Protein AF-C8YTA2-F1 (afdb_monomer_lite)

pLDDT: mean 73.16, std 17.12, range [42.0, 94.25]

Radius of gyration: 19.34 Å; chains: 1; bounding box: 50×46×38 Å

InterPro domains:
  IPR005817 Wnt [PF00110] (1-77)

Organism: NCBI:txid444948

Secondary structure (DSSP, 8-state):
-HHHHHHHHTPEEEE---TT--SS--------------------TT-S-PEESSTTSPPPPTT--EESSPPP--S--

Sequence (77 aa):
GDNLKDRFDGASRVMVSNAGSLRGQGGGGGTNSGGSGSRGGRKNRYNFQLKPYNPDHKPPGVKDLVYLEPSPGFCER

Foldseek 3Di:
DVVVVVLVVVAFAWAQPPVPPPPDDDDDDDDDDDDDPDDPPVPPPPPGDTHGPDNVDDDDDPPHHYDHDDDDDPPDD

Structure (mmCIF, N/CA/C/O backbone):
data_AF-C8YTA2-F1
#
_entry.id   AF-C8YTA2-F1
#
loop_
_atom_site.group_PDB
_atom_site.id
_atom_site.type_symbol
_atom_site.label_atom_id
_atom_site.label_alt_id
_atom_site.label_comp_id
_atom_site.label_asym_id
_atom_site.label_entity_id
_atom_site.label_seq_id
_atom_site.pdbx_PDB_ins_code
_atom_site.Cartn_x
_atom_site.Cartn_y
_atom_site.Cartn_z
_atom_site.occupancy
_atom_site.B_iso_or_equiv
_atom_site.auth_seq_id
_atom_site.auth_comp_id
_atom_site.auth_asym_id
_atom_site.auth_atom_id
_atom_site.pdbx_PDB_model_num
ATOM 1 N N . GLY A 1 1 ? 17.651 3.908 -3.888 1.00 79.50 1 GLY A N 1
ATOM 2 C CA . GLY A 1 1 ? 16.553 3.050 -4.374 1.00 79.50 1 GLY A CA 1
ATOM 3 C C . GLY A 1 1 ? 16.318 1.891 -3.431 1.00 79.50 1 GLY A C 1
ATOM 4 O O . GLY A 1 1 ? 15.178 1.606 -3.098 1.00 79.50 1 GLY A O 1
ATOM 5 N N . ASP A 1 2 ? 17.402 1.289 -2.960 1.00 91.25 2 ASP A N 1
ATOM 6 C CA . ASP A 1 2 ? 17.449 0.009 -2.243 1.00 91.25 2 ASP A CA 1
ATOM 7 C C . ASP A 1 2 ? 16.495 -0.075 -1.045 1.00 91.25 2 ASP A C 1
ATOM 9 O O . ASP A 1 2 ? 15.653 -0.961 -1.003 1.00 91.25 2 ASP A O 1
ATOM 13 N N . ASN A 1 3 ? 16.474 0.942 -0.175 1.00 89.44 3 ASN A N 1
ATOM 14 C CA . ASN A 1 3 ? 15.556 0.986 0.975 1.00 89.44 3 ASN A CA 1
ATOM 15 C C . ASN A 1 3 ? 14.062 0.848 0.614 1.00 89.44 3 ASN A C 1
ATOM 17 O O . ASN A 1 3 ? 13.268 0.402 1.439 1.00 89.44 3 ASN A O 1
ATOM 21 N N . LEU A 1 4 ? 13.646 1.310 -0.570 1.00 90.44 4 LEU A N 1
ATOM 22 C CA . LEU A 1 4 ? 12.261 1.177 -1.040 1.00 90.44 4 LEU A CA 1
ATOM 23 C C . LEU A 1 4 ? 12.034 -0.155 -1.746 1.00 90.44 4 LEU A C 1
ATOM 25 O O . LEU A 1 4 ? 10.934 -0.691 -1.665 1.00 90.44 4 LEU A O 1
ATOM 29 N N . LYS A 1 5 ? 13.067 -0.691 -2.401 1.00 94.25 5 LYS A N 1
ATOM 30 C CA . LYS A 1 5 ? 13.025 -2.018 -3.006 1.00 94.25 5 LYS A CA 1
ATOM 31 C C . LYS A 1 5 ? 12.830 -3.097 -1.940 1.00 94.25 5 LYS A C 1
ATOM 33 O O . LYS A 1 5 ? 11.914 -3.897 -2.080 1.00 94.25 5 LYS A O 1
ATOM 38 N N . ASP A 1 6 ? 13.573 -3.030 -0.838 1.00 93.00 6 ASP A N 1
ATOM 39 C CA . ASP A 1 6 ? 13.426 -3.975 0.278 1.00 93.00 6 ASP A CA 1
ATOM 40 C C . ASP A 1 6 ? 12.004 -3.951 0.861 1.00 93.00 6 ASP A C 1
ATOM 42 O O . ASP A 1 6 ? 11.435 -4.979 1.223 1.00 93.00 6 ASP A O 1
ATOM 46 N N . ARG A 1 7 ? 11.386 -2.765 0.911 1.00 92.19 7 ARG A N 1
ATOM 47 C CA . ARG A 1 7 ? 10.001 -2.603 1.378 1.00 92.19 7 ARG A CA 1
ATOM 48 C C . ARG A 1 7 ? 8.962 -3.041 0.360 1.00 92.19 7 ARG A C 1
ATOM 50 O O . ARG A 1 7 ? 7.864 -3.401 0.764 1.00 92.19 7 ARG A O 1
ATOM 57 N N . PHE A 1 8 ? 9.277 -2.965 -0.929 1.00 93.56 8 PHE A N 1
ATOM 58 C CA . PHE A 1 8 ? 8.424 -3.487 -1.989 1.00 93.56 8 PHE A CA 1
ATOM 59 C C . PHE A 1 8 ? 8.411 -5.016 -1.945 1.00 93.56 8 PHE A C 1
ATOM 61 O O . PHE A 1 8 ? 7.338 -5.610 -1.904 1.00 93.56 8 PHE A O 1
ATOM 68 N N . ASP A 1 9 ? 9.593 -5.630 -1.846 1.00 92.62 9 ASP A N 1
ATOM 69 C CA . ASP A 1 9 ? 9.752 -7.084 -1.743 1.00 92.62 9 ASP A CA 1
ATOM 70 C C . ASP A 1 9 ? 9.134 -7.627 -0.429 1.00 92.62 9 ASP A C 1
ATOM 72 O O . ASP A 1 9 ? 8.642 -8.754 -0.387 1.00 92.62 9 ASP A O 1
ATOM 76 N N . GLY A 1 10 ? 9.084 -6.806 0.631 1.00 90.44 10 GLY A N 1
ATOM 77 C CA . GLY A 1 10 ? 8.435 -7.110 1.915 1.00 90.44 10 GLY A CA 1
ATOM 78 C C . GLY A 1 10 ? 7.015 -6.554 2.106 1.00 90.44 10 GLY A C 1
ATOM 79 O O . GLY A 1 10 ? 6.514 -6.569 3.233 1.00 90.44 10 GLY A O 1
ATOM 80 N N . ALA A 1 11 ? 6.369 -6.022 1.063 1.00 91.62 11 ALA A N 1
ATOM 81 C CA . ALA A 1 11 ? 5.071 -5.362 1.203 1.00 91.62 11 ALA A CA 1
ATOM 82 C C . ALA A 1 11 ? 3.975 -6.342 1.655 1.00 91.62 11 ALA A C 1
ATOM 84 O O . ALA A 1 11 ? 3.862 -7.463 1.157 1.00 91.62 11 ALA A O 1
ATOM 85 N N . SER A 1 12 ? 3.117 -5.909 2.582 1.00 89.81 12 SER A N 1
ATOM 86 C CA . SER A 1 12 ? 2.048 -6.760 3.125 1.00 89.81 12 SER A CA 1
ATOM 87 C C . SER A 1 12 ? 0.699 -6.518 2.443 1.00 89.81 12 SER A C 1
ATOM 89 O O . SER A 1 12 ? 0.336 -5.383 2.1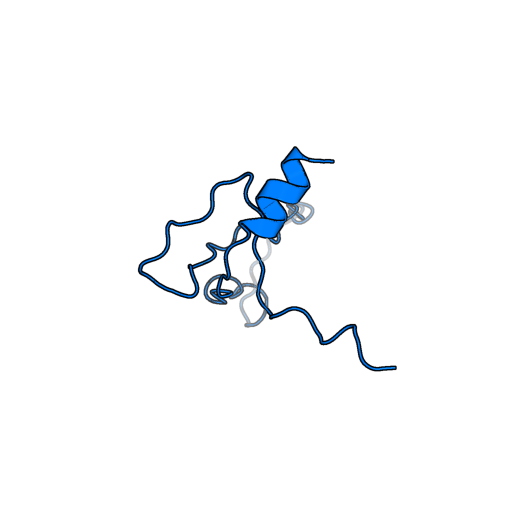16 1.00 89.81 12 SER A O 1
ATOM 91 N N . ARG A 1 13 ? -0.071 -7.599 2.248 1.00 89.19 13 ARG A N 1
ATOM 92 C CA . ARG A 1 13 ? -1.450 -7.509 1.758 1.00 89.19 13 ARG A CA 1
ATOM 93 C C . ARG A 1 13 ? -2.379 -7.118 2.894 1.00 89.19 13 ARG A C 1
ATOM 95 O O . ARG A 1 13 ? -2.409 -7.772 3.939 1.00 89.19 13 ARG A O 1
ATOM 102 N N . VAL A 1 14 ? -3.185 -6.096 2.662 1.00 87.62 14 VAL A N 1
ATOM 103 C CA . VAL A 1 14 ? -4.151 -5.587 3.636 1.00 87.62 14 VAL A CA 1
ATOM 104 C C . VAL A 1 14 ? -5.549 -5.544 3.033 1.00 87.62 14 VAL A C 1
ATOM 106 O O . VAL A 1 14 ? -5.724 -5.459 1.820 1.00 87.62 14 VAL A O 1
ATOM 109 N N . MET A 1 15 ? -6.560 -5.612 3.891 1.00 84.25 15 MET A N 1
ATOM 110 C CA . MET A 1 15 ? -7.958 -5.427 3.516 1.00 84.25 15 MET A CA 1
ATOM 111 C C . MET A 1 15 ? -8.400 -4.000 3.843 1.00 84.25 15 MET A C 1
ATOM 113 O O . MET A 1 15 ? -8.077 -3.461 4.908 1.00 84.25 15 MET A O 1
ATOM 117 N N . VAL A 1 16 ? -9.182 -3.394 2.946 1.00 73.06 16 VAL A N 1
ATOM 118 C CA . VAL A 1 16 ? -9.849 -2.118 3.223 1.00 73.06 16 VAL A CA 1
ATOM 119 C C . VAL A 1 16 ? -11.011 -2.385 4.172 1.00 73.06 16 VAL A C 1
ATOM 121 O O . VAL A 1 16 ? -12.077 -2.849 3.770 1.00 73.06 16 VAL A O 1
ATOM 124 N N . SER A 1 17 ? -10.823 -2.076 5.452 1.00 67.00 17 SER A N 1
ATOM 125 C CA . SER A 1 17 ? -11.930 -2.003 6.401 1.00 67.00 17 SER A CA 1
ATOM 126 C C . SER A 1 17 ? -12.801 -0.805 6.015 1.00 67.00 17 SER A C 1
ATOM 128 O O . SER A 1 17 ? -12.516 0.323 6.411 1.00 67.00 17 SER A O 1
ATOM 130 N N . ASN A 1 18 ? -13.884 -1.011 5.264 1.00 51.47 18 ASN A N 1
ATOM 131 C CA . ASN A 1 18 ? -14.792 0.081 4.880 1.00 51.47 18 ASN A CA 1
ATOM 132 C C . ASN A 1 18 ? -15.623 0.637 6.067 1.00 51.47 18 ASN A C 1
ATOM 134 O O . ASN A 1 18 ? -16.513 1.465 5.890 1.00 51.47 18 ASN A O 1
ATOM 138 N N . ALA A 1 19 ? -15.311 0.232 7.304 1.00 54.88 19 ALA A N 1
ATOM 139 C CA . ALA A 1 19 ? -16.001 0.609 8.540 1.00 54.88 19 ALA A CA 1
ATOM 140 C C . ALA A 1 19 ? -15.761 2.068 8.999 1.00 54.88 19 ALA A C 1
ATOM 142 O O . ALA A 1 19 ? -16.076 2.415 10.134 1.00 54.88 19 ALA A O 1
ATOM 143 N N . GLY A 1 20 ? -15.197 2.930 8.145 1.00 51.38 20 GLY A N 1
ATOM 144 C CA . GLY A 1 20 ? -14.855 4.318 8.482 1.00 51.38 20 GLY A CA 1
ATOM 145 C C . GLY A 1 20 ? -15.401 5.391 7.537 1.00 51.38 20 GLY A C 1
ATOM 146 O O . GLY A 1 20 ? -15.213 6.574 7.811 1.00 51.38 20 GLY A O 1
ATOM 147 N N . SER A 1 21 ? -16.095 5.024 6.452 1.00 49.31 21 SER A N 1
ATOM 148 C CA . SER A 1 21 ? -16.674 5.992 5.505 1.00 49.31 21 SER A CA 1
ATOM 149 C C . SER A 1 21 ? -18.202 6.072 5.607 1.00 49.31 21 SER A C 1
ATOM 151 O O . SER A 1 21 ? -18.908 6.090 4.608 1.00 49.31 21 SER A O 1
ATOM 153 N N . LEU A 1 22 ? -18.729 6.160 6.831 1.00 52.50 22 LEU A N 1
ATOM 154 C CA . LEU A 1 22 ? -20.150 6.433 7.108 1.00 52.50 22 LEU A CA 1
ATOM 155 C C . LEU A 1 22 ? -20.449 7.935 7.278 1.00 52.50 22 LEU A C 1
ATOM 157 O O . LEU A 1 22 ? -21.351 8.322 8.013 1.00 52.50 22 LEU A O 1
ATOM 161 N N . ARG A 1 23 ? -19.701 8.833 6.626 1.00 54.91 23 ARG A N 1
ATOM 162 C CA . ARG A 1 23 ? -20.020 10.274 6.658 1.00 54.91 23 ARG A CA 1
ATOM 163 C C . ARG A 1 23 ? -20.085 10.861 5.260 1.00 54.91 23 ARG A C 1
ATOM 165 O O . ARG A 1 23 ? -19.134 11.499 4.810 1.00 54.91 23 ARG A O 1
ATOM 172 N N . GLY A 1 24 ? -21.239 10.661 4.627 1.00 49.22 24 GLY A N 1
ATOM 173 C CA . GLY A 1 24 ? -21.631 11.381 3.418 1.00 49.22 24 GLY A CA 1
ATOM 174 C C . GLY A 1 24 ? -23.056 11.136 2.913 1.00 49.22 24 GLY A C 1
ATOM 175 O O . GLY A 1 24 ? -23.506 11.910 2.077 1.00 49.22 24 GLY A O 1
ATOM 176 N N . GLN A 1 25 ? -23.780 10.117 3.395 1.00 56.06 25 GLN A N 1
ATOM 177 C CA . GLN A 1 25 ? -25.126 9.816 2.893 1.00 56.06 25 GLN A CA 1
ATOM 178 C C . GLN A 1 25 ? -26.100 9.528 4.046 1.00 56.0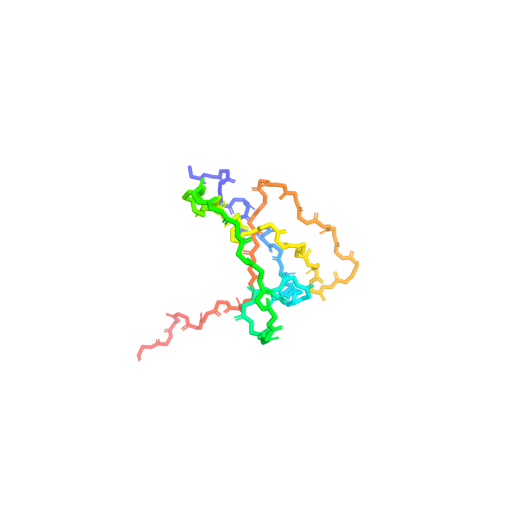6 25 GLN A C 1
ATOM 180 O O . GLN A 1 25 ? -25.877 8.616 4.835 1.00 56.06 25 GLN A O 1
ATOM 185 N N . GLY A 1 26 ? -27.153 10.347 4.129 1.00 42.00 26 GLY A N 1
ATOM 186 C CA . GLY A 1 26 ? -28.183 10.375 5.177 1.00 42.00 26 GLY A CA 1
ATOM 187 C C . GLY A 1 26 ? -28.064 11.678 5.975 1.00 42.00 26 GLY A C 1
ATOM 188 O O . GLY A 1 26 ? -27.080 11.876 6.671 1.00 42.00 26 GLY A O 1
ATOM 189 N N . GLY A 1 27 ? -28.934 12.680 5.878 1.00 47.31 27 GLY A N 1
ATOM 190 C CA . GLY A 1 27 ? -30.351 12.696 5.537 1.00 47.31 27 GLY A CA 1
ATOM 191 C C . GLY A 1 27 ? -31.061 13.422 6.683 1.00 47.31 27 GLY A C 1
ATOM 192 O O . GLY A 1 27 ? -31.069 12.897 7.784 1.00 47.31 27 GLY A O 1
ATOM 193 N N . GLY A 1 28 ? -31.604 14.619 6.420 1.00 52.16 28 GLY A N 1
ATOM 194 C CA . GLY A 1 28 ? -32.607 15.305 7.253 1.00 52.16 28 GLY A CA 1
ATOM 195 C C . GLY A 1 28 ? -32.173 15.827 8.635 1.00 52.16 28 GLY A C 1
ATOM 196 O O . GLY A 1 28 ? -31.838 15.062 9.526 1.00 52.16 28 GLY A O 1
ATOM 197 N N . GLY A 1 29 ? -32.290 17.142 8.852 1.00 44.97 29 GLY A N 1
ATOM 198 C CA . GLY A 1 29 ? -32.260 17.738 10.195 1.00 44.97 29 GLY A CA 1
ATOM 199 C C . GLY A 1 29 ? -31.595 19.108 10.217 1.00 44.97 29 GLY A C 1
ATOM 200 O O . GLY A 1 29 ? -30.394 19.214 10.440 1.00 44.97 29 GLY A O 1
ATOM 201 N N . GLY A 1 30 ? -32.368 20.159 9.937 1.00 52.84 30 GLY A N 1
ATOM 202 C CA . GLY A 1 30 ? -31.883 21.534 9.968 1.00 52.84 30 GLY A CA 1
ATOM 203 C C . GLY A 1 30 ? -31.561 22.021 11.380 1.00 52.84 30 GLY A C 1
ATOM 204 O O . GLY A 1 30 ? -32.325 21.778 12.303 1.00 52.84 30 GLY A O 1
ATOM 205 N N . THR A 1 31 ? -30.482 22.793 11.507 1.00 42.75 31 THR A N 1
ATOM 206 C CA . THR A 1 31 ? -30.317 23.816 12.549 1.00 42.75 31 THR A CA 1
ATOM 207 C C . THR A 1 31 ? -29.436 24.937 12.005 1.00 42.75 31 THR A C 1
ATOM 209 O O . THR A 1 31 ? -28.272 24.723 11.664 1.00 42.75 31 THR A O 1
ATOM 212 N N . ASN A 1 32 ? -30.012 26.134 11.925 1.00 61.50 32 ASN A N 1
ATOM 213 C CA . ASN A 1 32 ? -29.331 27.389 11.636 1.00 61.50 32 ASN A CA 1
ATOM 214 C C . ASN A 1 32 ? -28.263 27.679 12.699 1.00 61.50 32 ASN A C 1
ATOM 216 O O . ASN A 1 32 ? -28.579 27.777 13.880 1.00 61.50 32 ASN A O 1
ATOM 220 N N . SER A 1 33 ? -27.012 27.875 12.293 1.00 45.88 33 SER A N 1
ATOM 221 C CA . SER A 1 33 ? -26.050 28.682 13.052 1.00 45.88 33 SER A CA 1
ATOM 222 C C . SER A 1 33 ? -24.963 29.191 12.109 1.00 45.88 33 SER A C 1
ATOM 224 O O . SER A 1 33 ? -24.457 28.467 11.253 1.00 45.88 33 SER A O 1
ATOM 226 N N . GLY A 1 34 ? -24.725 30.497 12.200 1.00 42.47 34 GLY A N 1
ATOM 227 C CA . GLY A 1 34 ? -24.019 31.292 11.211 1.00 42.47 34 GLY A CA 1
ATOM 228 C C . GLY A 1 34 ? -22.549 30.937 11.002 1.00 42.47 34 GLY A C 1
ATOM 229 O O . GLY A 1 34 ? -21.883 30.354 11.852 1.00 42.47 34 GLY A O 1
ATOM 230 N N . GLY A 1 35 ? -22.070 31.364 9.833 1.00 54.56 35 GLY A N 1
ATOM 231 C CA . GLY A 1 35 ? -20.702 31.807 9.574 1.00 54.56 35 GLY A CA 1
ATOM 232 C C . GLY A 1 35 ? -19.580 31.075 10.305 1.00 54.56 35 GLY A C 1
ATOM 233 O O . GLY A 1 35 ? -18.952 31.620 11.204 1.00 54.56 35 GLY A O 1
ATOM 234 N N . SER A 1 36 ? -19.235 29.886 9.828 1.00 45.38 36 SER A N 1
ATOM 235 C CA . SER A 1 36 ? -17.880 29.355 9.940 1.00 45.38 36 SER A CA 1
ATOM 236 C C . SER A 1 36 ? -17.638 28.534 8.686 1.00 45.38 36 SER A C 1
ATOM 238 O O . SER A 1 36 ? -18.252 27.483 8.509 1.00 45.38 36 SER A O 1
ATOM 240 N N . GLY A 1 37 ? -16.814 29.061 7.773 1.00 51.34 37 GLY A N 1
ATOM 241 C CA . GLY A 1 37 ? -16.404 28.371 6.553 1.00 51.34 37 GLY A CA 1
ATOM 242 C C . GLY A 1 37 ? -16.031 26.932 6.887 1.00 51.34 37 GLY A C 1
ATOM 243 O O . GLY A 1 37 ? -15.093 26.681 7.645 1.00 51.34 37 GLY A O 1
ATOM 244 N N . SER A 1 38 ? -16.850 26.005 6.396 1.00 53.91 38 SER A N 1
ATOM 245 C CA . SER A 1 38 ? -16.835 24.600 6.773 1.00 53.91 38 SER A CA 1
ATOM 246 C C . SER A 1 38 ? -15.469 23.993 6.481 1.00 53.91 38 SER A C 1
ATOM 248 O O . SER A 1 38 ? -15.149 23.661 5.345 1.00 53.91 38 SER A O 1
ATOM 250 N N . ARG A 1 39 ? -14.647 23.930 7.533 1.00 55.38 39 ARG A N 1
ATOM 251 C CA . ARG A 1 39 ? -13.760 22.839 7.958 1.00 55.38 39 ARG A CA 1
ATOM 252 C C . ARG A 1 39 ? -13.551 21.736 6.914 1.00 55.38 39 ARG A C 1
ATOM 254 O O . ARG A 1 39 ? -13.804 20.561 7.171 1.00 55.38 39 ARG A O 1
ATOM 261 N N . GLY A 1 40 ? -12.971 22.097 5.778 1.00 54.38 40 GLY A N 1
ATOM 262 C CA . GLY A 1 40 ? -12.324 21.178 4.852 1.00 54.38 40 GLY A CA 1
ATOM 263 C C . GLY A 1 40 ? -10.989 20.728 5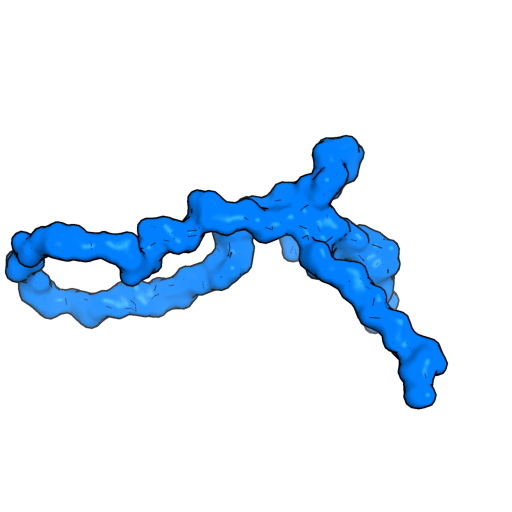.430 1.00 54.38 40 GLY A C 1
ATOM 264 O O . GLY A 1 40 ? -9.955 20.868 4.784 1.00 54.38 40 GLY A O 1
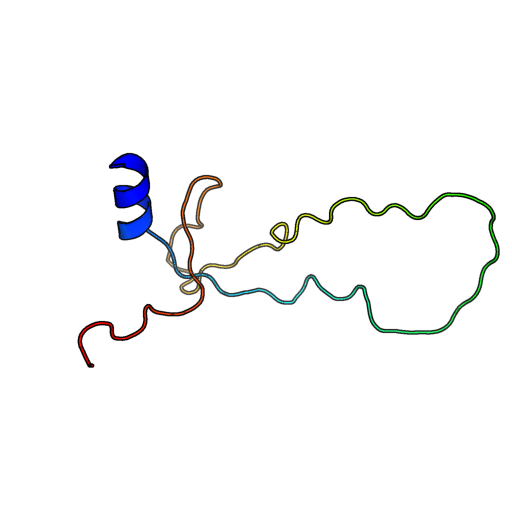ATOM 265 N N . GLY A 1 41 ? -10.983 20.248 6.681 1.00 55.34 41 GLY A N 1
ATOM 266 C CA . GLY A 1 41 ? -9.834 19.538 7.219 1.00 55.34 41 GLY A CA 1
ATOM 267 C C . GLY A 1 41 ? -9.528 18.441 6.219 1.00 55.34 41 GLY A C 1
ATOM 268 O O . GLY A 1 41 ? -10.424 17.659 5.897 1.00 55.34 41 GLY A O 1
ATOM 269 N N . ARG A 1 42 ? -8.316 18.463 5.655 1.00 60.50 42 ARG A N 1
ATOM 270 C CA . ARG A 1 42 ? -7.815 17.451 4.726 1.00 60.50 42 ARG A CA 1
ATOM 271 C C . ARG A 1 42 ? -7.964 16.113 5.437 1.00 60.50 42 ARG A C 1
ATOM 273 O O . ARG A 1 42 ? -7.094 15.727 6.209 1.00 60.50 42 ARG A O 1
ATOM 280 N N . LYS A 1 43 ? -9.121 15.465 5.283 1.00 60.66 43 LYS A N 1
ATOM 281 C CA . LYS A 1 43 ? -9.398 14.170 5.888 1.00 60.66 43 LYS A CA 1
ATOM 282 C C . LYS A 1 43 ? -8.292 13.285 5.353 1.00 60.66 43 LYS A C 1
ATOM 284 O O . LYS A 1 43 ? -8.220 13.092 4.139 1.00 60.66 43 LYS A O 1
ATOM 289 N N . ASN A 1 44 ? -7.391 12.843 6.232 1.00 65.25 44 ASN A N 1
ATOM 290 C CA . ASN A 1 44 ? -6.343 11.908 5.862 1.00 65.25 44 ASN A CA 1
ATOM 291 C C . ASN A 1 44 ? -7.052 10.711 5.235 1.00 65.25 44 ASN A C 1
ATOM 293 O O . ASN A 1 44 ? -7.655 9.903 5.940 1.00 65.25 44 ASN A O 1
ATOM 297 N N . ARG A 1 45 ? -7.005 10.630 3.900 1.00 65.12 45 ARG A N 1
ATOM 298 C CA . ARG A 1 45 ? -7.681 9.587 3.116 1.00 65.12 45 ARG A CA 1
ATOM 299 C C . ARG A 1 45 ? -7.193 8.188 3.487 1.00 65.12 45 ARG A C 1
ATOM 301 O O . ARG A 1 45 ? -7.832 7.216 3.127 1.00 65.12 45 ARG A O 1
ATOM 308 N N . TYR A 1 46 ? -6.094 8.124 4.232 1.00 67.06 46 TYR A N 1
ATOM 309 C CA . TYR A 1 46 ? -5.405 6.927 4.684 1.00 67.06 46 TYR A CA 1
ATOM 310 C C . TYR A 1 46 ? -5.460 6.742 6.211 1.00 67.06 46 TYR A C 1
ATOM 312 O O . TYR A 1 46 ? -4.723 5.926 6.741 1.00 67.06 46 TYR A O 1
ATOM 320 N N . ASN A 1 47 ? -6.308 7.487 6.941 1.00 65.25 47 ASN A N 1
ATOM 321 C CA . ASN A 1 47 ? -6.480 7.303 8.394 1.00 65.25 47 ASN A CA 1
ATOM 322 C C . ASN A 1 47 ? -7.470 6.180 8.753 1.00 65.25 47 ASN A C 1
ATOM 324 O O . ASN A 1 47 ? -7.983 6.133 9.868 1.00 65.25 47 ASN A O 1
ATOM 328 N N . PHE A 1 48 ? -7.811 5.318 7.797 1.00 71.50 48 PHE A N 1
ATOM 329 C CA . PHE A 1 48 ? -8.587 4.123 8.088 1.00 71.50 48 PHE A CA 1
ATOM 330 C C . PHE A 1 48 ? -7.628 3.021 8.532 1.00 71.50 48 PHE A C 1
ATOM 332 O O . PHE A 1 48 ? -6.567 2.830 7.939 1.00 71.50 48 PHE A O 1
ATOM 339 N N . GLN A 1 49 ? -7.991 2.303 9.593 1.00 73.31 49 GLN A N 1
ATOM 340 C CA . GLN A 1 49 ? -7.163 1.215 10.090 1.00 73.31 49 GLN A CA 1
ATOM 341 C C . GLN A 1 49 ? -7.205 0.058 9.082 1.00 73.31 49 GLN A C 1
ATOM 343 O O . GLN A 1 49 ? -8.221 -0.630 8.925 1.00 73.31 49 GLN A O 1
ATOM 348 N N . LEU A 1 50 ? -6.091 -0.132 8.382 1.00 79.56 50 LEU A N 1
ATOM 349 C CA . LEU A 1 50 ? -5.864 -1.276 7.514 1.00 79.56 50 LEU A CA 1
ATOM 350 C C . LEU A 1 50 ? -5.696 -2.527 8.375 1.00 79.56 50 LEU A C 1
ATOM 352 O O . LEU A 1 50 ? -4.942 -2.517 9.350 1.00 79.56 50 LEU A O 1
ATOM 356 N N . LYS A 1 51 ? -6.417 -3.592 8.025 1.00 80.12 51 LYS A N 1
ATOM 357 C CA . LYS A 1 51 ? -6.265 -4.901 8.666 1.00 80.12 51 LYS A CA 1
ATOM 358 C C . LYS A 1 51 ? -5.406 -5.798 7.774 1.00 80.12 51 LYS A C 1
ATOM 360 O O . LYS A 1 51 ? -5.614 -5.777 6.559 1.00 80.12 51 LYS A O 1
ATOM 365 N N . PRO A 1 52 ? -4.475 -6.586 8.334 1.00 83.69 52 PRO A N 1
ATOM 366 C CA . PRO A 1 52 ? -3.778 -7.618 7.575 1.00 83.69 52 PRO A CA 1
ATOM 367 C C . PRO A 1 52 ? -4.774 -8.555 6.881 1.00 83.69 52 PRO A C 1
ATOM 369 O O . PRO A 1 52 ? -5.812 -8.887 7.454 1.00 83.69 52 PRO A O 1
ATOM 372 N N . TYR A 1 53 ? -4.470 -8.975 5.652 1.00 84.56 53 TYR A N 1
ATOM 373 C CA . TYR A 1 53 ? -5.271 -9.985 4.952 1.00 84.56 53 TYR A CA 1
ATOM 374 C C . TYR A 1 53 ? -5.212 -11.345 5.666 1.00 84.56 53 TYR A C 1
ATOM 376 O O . TYR A 1 53 ? -6.213 -12.050 5.737 1.00 84.56 53 TYR A O 1
ATOM 384 N N . ASN A 1 54 ? -4.051 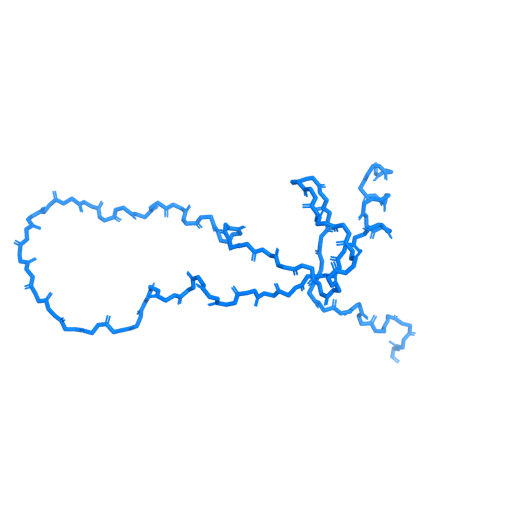-11.680 6.238 1.00 79.88 54 ASN A N 1
ATOM 385 C CA . ASN A 1 54 ? -3.848 -12.859 7.074 1.00 79.88 54 ASN A CA 1
ATOM 386 C C . ASN A 1 54 ? -3.625 -12.425 8.541 1.00 79.88 54 ASN A C 1
ATOM 388 O O . ASN A 1 54 ? -2.693 -11.650 8.776 1.00 79.88 54 ASN A O 1
ATOM 392 N N . PRO A 1 55 ? -4.432 -12.890 9.517 1.00 80.50 55 PRO A N 1
ATOM 393 C CA . PRO A 1 55 ? -4.292 -12.517 10.929 1.00 80.50 55 PRO A CA 1
ATOM 394 C C . PRO A 1 55 ? -2.962 -12.936 11.573 1.00 80.50 55 PRO A C 1
ATOM 396 O O . PRO A 1 55 ? -2.542 -12.286 12.526 1.00 80.50 55 PRO A O 1
ATOM 399 N N . ASP A 1 56 ? -2.278 -13.955 11.045 1.00 84.19 56 ASP A N 1
ATOM 400 C CA . ASP A 1 56 ? -0.994 -14.423 11.591 1.00 84.19 56 ASP A CA 1
ATOM 401 C C . ASP A 1 56 ? 0.194 -13.538 11.177 1.00 84.19 56 ASP A C 1
ATOM 403 O O . ASP A 1 56 ? 1.317 -13.693 11.663 1.00 84.19 56 ASP A O 1
ATOM 407 N N . HIS A 1 57 ? -0.026 -12.600 10.254 1.00 83.00 57 HIS A N 1
ATOM 408 C CA . HIS A 1 57 ? 1.021 -11.705 9.785 1.00 83.00 57 HIS A CA 1
ATOM 409 C C . HIS A 1 57 ? 1.180 -10.509 10.723 1.00 83.00 57 HIS A C 1
ATOM 411 O O . HIS A 1 57 ? 0.215 -9.953 11.251 1.00 83.00 57 HIS A O 1
ATOM 417 N N . LYS A 1 58 ? 2.429 -10.060 10.873 1.00 80.56 58 LYS A N 1
ATOM 418 C CA . LYS A 1 58 ? 2.735 -8.828 11.603 1.00 80.56 58 LYS A CA 1
ATOM 419 C C . LYS A 1 58 ? 2.001 -7.641 10.956 1.00 80.56 58 LYS A C 1
ATOM 421 O O . LYS A 1 58 ? 1.982 -7.546 9.726 1.00 80.56 58 LYS A O 1
ATOM 426 N N . PRO A 1 59 ? 1.424 -6.724 11.753 1.00 81.62 59 PRO A N 1
ATOM 427 C CA . PRO A 1 59 ? 0.829 -5.509 11.216 1.00 81.62 59 PRO A CA 1
ATOM 428 C C . PRO A 1 59 ? 1.912 -4.614 10.584 1.00 81.62 59 PRO A C 1
ATOM 430 O O . PRO A 1 59 ? 3.020 -4.541 11.123 1.00 81.62 59 PRO A O 1
ATOM 433 N N . PRO A 1 60 ? 1.609 -3.917 9.475 1.00 85.56 60 PRO A N 1
ATOM 434 C CA . PRO A 1 60 ? 2.558 -3.015 8.833 1.00 85.56 60 PRO A CA 1
ATOM 435 C C . PRO A 1 60 ? 2.842 -1.784 9.702 1.00 85.56 60 PRO A C 1
ATOM 437 O O . PRO A 1 60 ? 1.941 -1.211 10.321 1.00 85.56 60 PRO A O 1
ATOM 440 N N . GLY A 1 61 ? 4.100 -1.356 9.724 1.00 84.06 61 GLY A N 1
ATOM 441 C CA . GLY A 1 61 ? 4.532 -0.100 10.323 1.00 84.06 61 GLY A CA 1
ATOM 442 C C . GLY A 1 61 ? 4.244 1.114 9.434 1.00 84.06 61 GLY A C 1
ATOM 443 O O . GLY A 1 61 ? 3.942 1.005 8.251 1.00 84.06 61 GLY A O 1
ATOM 444 N N . VAL A 1 62 ? 4.414 2.319 9.989 1.00 84.75 62 VAL A N 1
ATOM 445 C CA . VAL A 1 62 ? 4.131 3.608 9.306 1.00 84.75 62 VAL A CA 1
ATOM 446 C C . VAL A 1 62 ? 4.957 3.812 8.026 1.00 84.75 62 VAL A C 1
ATOM 448 O O . VAL A 1 62 ? 4.592 4.592 7.151 1.00 84.75 62 VAL A O 1
ATOM 451 N N . LYS A 1 63 ? 6.106 3.141 7.936 1.00 87.75 63 LYS A N 1
ATOM 452 C CA . LYS A 1 63 ? 7.068 3.253 6.838 1.00 87.75 63 LYS A CA 1
ATOM 453 C C . LYS A 1 63 ? 6.965 2.105 5.830 1.00 87.75 63 LYS A C 1
ATOM 455 O O . LYS A 1 63 ? 7.675 2.155 4.822 1.00 87.75 63 LYS A O 1
ATOM 460 N N . ASP A 1 64 ? 6.130 1.108 6.094 1.00 88.00 64 ASP A N 1
ATOM 461 C CA . ASP A 1 64 ? 6.023 -0.088 5.266 1.00 88.00 64 ASP A CA 1
ATOM 462 C C . ASP A 1 64 ? 5.110 0.171 4.067 1.00 88.00 64 ASP A C 1
ATOM 464 O O . ASP A 1 64 ? 4.181 0.979 4.127 1.00 88.00 64 ASP A O 1
ATOM 468 N N . LEU A 1 65 ? 5.390 -0.514 2.958 1.00 90.25 65 LEU A N 1
ATOM 469 C CA . LEU A 1 65 ? 4.509 -0.509 1.797 1.00 90.25 65 LEU A CA 1
ATOM 470 C C . LEU A 1 65 ? 3.441 -1.594 1.965 1.00 90.25 65 LEU A C 1
ATOM 472 O O . LEU A 1 65 ? 3.688 -2.665 2.525 1.00 90.25 65 LEU A O 1
ATOM 476 N N . VAL A 1 66 ? 2.237 -1.305 1.480 1.00 90.50 66 VAL A N 1
ATOM 477 C CA . VAL A 1 66 ? 1.081 -2.205 1.554 1.00 90.50 66 VAL A CA 1
ATOM 478 C C . VAL A 1 66 ? 0.362 -2.244 0.213 1.00 90.50 66 VAL A C 1
ATOM 480 O O . VAL A 1 66 ? 0.381 -1.259 -0.528 1.00 90.50 66 VAL A O 1
ATOM 483 N N . TYR A 1 67 ? -0.299 -3.361 -0.086 1.00 89.56 67 TYR A N 1
ATOM 484 C CA . TYR A 1 67 ? -1.102 -3.521 -1.298 1.00 89.56 67 TYR A CA 1
ATOM 485 C C . TYR A 1 67 ? -2.456 -4.177 -1.006 1.00 89.56 67 TYR A C 1
ATOM 487 O O . TYR A 1 67 ? -2.635 -4.872 -0.004 1.00 89.56 67 TYR A O 1
ATOM 495 N N . LEU A 1 68 ? -3.424 -3.927 -1.889 1.00 88.00 68 LEU A N 1
ATOM 496 C CA . LEU A 1 68 ? -4.796 -4.440 -1.784 1.00 88.00 68 LEU A CA 1
ATOM 497 C C . LEU A 1 68 ? -5.022 -5.611 -2.747 1.00 88.00 68 LEU A C 1
ATOM 499 O O . LEU A 1 68 ? -5.527 -6.674 -2.364 1.00 88.00 68 LEU A O 1
ATOM 503 N N . GLU A 1 69 ? -4.589 -5.420 -3.991 1.00 88.88 69 GLU A N 1
ATOM 504 C CA . GLU A 1 69 ? -4.799 -6.335 -5.108 1.00 88.88 69 GLU A CA 1
ATOM 505 C C . GLU A 1 69 ? -3.460 -6.872 -5.633 1.00 88.88 69 GLU A C 1
ATOM 507 O O . GLU A 1 69 ? -2.463 -6.145 -5.596 1.00 88.88 69 GLU A O 1
ATOM 512 N N . PRO A 1 70 ? -3.407 -8.138 -6.087 1.00 90.06 70 PRO A N 1
ATOM 513 C CA . PRO A 1 70 ? -2.203 -8.712 -6.677 1.00 90.06 70 PRO A CA 1
ATOM 514 C C . PRO A 1 70 ? -1.749 -7.952 -7.929 1.00 90.06 70 PRO A C 1
ATOM 516 O O . PRO A 1 70 ? -2.567 -7.396 -8.660 1.00 90.06 70 PRO A O 1
ATOM 519 N N . SER A 1 71 ? -0.446 -7.996 -8.206 1.00 90.44 71 SER A N 1
ATOM 520 C CA . SER A 1 71 ? 0.116 -7.464 -9.448 1.00 90.44 71 SER A CA 1
ATOM 521 C C . SER A 1 71 ? -0.471 -8.183 -10.672 1.00 90.44 71 SER A C 1
ATOM 523 O O . SER A 1 71 ? -0.567 -9.413 -10.652 1.00 90.44 71 SER A O 1
ATOM 525 N N . PRO A 1 72 ? -0.836 -7.459 -11.744 1.00 93.25 72 PRO A N 1
ATOM 526 C CA . PRO A 1 72 ? -1.288 -8.084 -12.981 1.00 93.25 72 PRO A CA 1
ATOM 527 C C . PRO A 1 72 ? -0.152 -8.873 -13.652 1.00 93.25 72 PRO A C 1
ATOM 529 O O . PRO A 1 72 ? 1.030 -8.660 -13.374 1.00 93.25 72 PRO A O 1
ATOM 532 N N . GLY A 1 73 ? -0.507 -9.785 -14.560 1.00 91.81 73 GLY A N 1
ATOM 533 C CA . GLY A 1 73 ? 0.468 -10.465 -15.409 1.00 91.81 73 GLY A CA 1
ATOM 534 C C . GLY A 1 73 ? 1.078 -9.478 -16.402 1.00 91.81 73 GLY A C 1
ATOM 535 O O . GLY A 1 73 ? 0.382 -8.979 -17.277 1.00 91.81 73 GLY A O 1
ATOM 536 N N . PHE A 1 74 ? 2.369 -9.181 -16.263 1.00 91.62 74 PHE A N 1
ATOM 537 C CA . PHE A 1 74 ? 3.068 -8.226 -17.137 1.00 91.62 74 PHE A CA 1
ATOM 538 C C . PHE A 1 74 ? 3.751 -8.878 -18.347 1.00 91.62 74 PHE A C 1
ATOM 540 O O . PHE A 1 74 ? 4.303 -8.173 -19.188 1.00 91.62 74 PHE A O 1
ATOM 547 N N . CYS A 1 75 ? 3.776 -10.212 -18.407 1.00 91.94 75 CYS A N 1
ATOM 548 C CA . CYS A 1 75 ? 4.535 -10.955 -19.414 1.00 91.94 75 CYS A CA 1
ATOM 549 C C . CYS A 1 75 ? 3.786 -11.132 -20.742 1.00 91.94 75 CYS A C 1
ATOM 551 O O . CYS A 1 75 ? 4.429 -11.298 -21.775 1.00 91.94 75 CYS A O 1
ATOM 553 N N . GLU A 1 76 ? 2.453 -11.131 -20.721 1.00 82.38 76 GLU A N 1
ATOM 554 C CA . GLU A 1 76 ? 1.624 -11.338 -21.912 1.00 82.38 76 GLU A CA 1
ATOM 555 C C . GLU A 1 76 ? 1.380 -10.000 -22.625 1.00 82.38 76 GLU A C 1
ATOM 557 O O . GLU A 1 76 ? 1.154 -8.975 -21.977 1.00 82.38 76 GLU A O 1
ATOM 562 N N . ARG A 1 77 ? 1.470 -10.008 -23.959 1.00 67.31 77 ARG A N 1
ATOM 563 C CA . ARG A 1 77 ? 1.337 -8.832 -24.825 1.00 67.31 77 ARG A CA 1
ATOM 564 C C . ARG A 1 77 ? 0.348 -9.092 -25.949 1.00 67.31 77 ARG A C 1
ATOM 566 O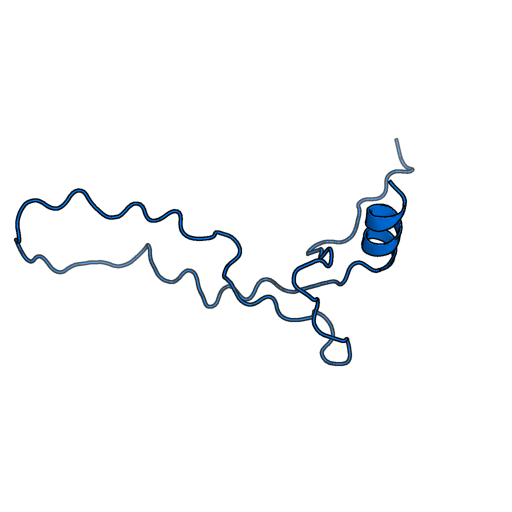 O . ARG A 1 77 ? 0.418 -10.199 -26.524 1.00 67.31 77 ARG A O 1
#